Protein AF-A0A8W8J6E7-F1 (afdb_monomer)

Nearest PDB structures (foldseek):
  1na0-assembly1_A  TM=6.599E-01  e=1.468E-03  unidentified
  8ump-assembly1_A  TM=6.692E-01  e=1.392E-03  synthetic construct
  6vfh-assembly1_A  TM=6.769E-01  e=2.931E-03  synthetic construct
  2vgx-assembly1_A  TM=6.754E-01  e=1.299E-02  Yersinia enterocolitica
  2vgx-assembly1_B  TM=6.640E-01  e=2.097E-02  Yersinia enterocolitica

Organism: Magallana gigas (NCBI:txid29159)

Foldseek 3Di:
DDDPPVVLVVVLVVCVVVVVLVVSLVSLVCVCPPDDLDVVSLVSNLVSCVVVVPLVVNLVSLVVNCVSCVQPLVSLLVNLVSCLVVVVVVCNVVSVVSCVVVVNPCVVSSVVSVVVSVVVD

Secondary structure (DSSP, 8-state):
----HHHHHHHHHHHHHTT-HHHHHHHHHHHHHHT---HHHHHHHHHHHHHTT-HHHHHHHHHHHHHH-TT-HHHHHHHHHHHHHTT-TTTHHHHHHHHHHTT---HHHHHHHHHHHHHT-

Mean predicted aligned error: 9.29 Å

Structure (mmCIF, N/CA/C/O backbone):
data_AF-A0A8W8J6E7-F1
#
_entry.id   AF-A0A8W8J6E7-F1
#
loop_
_atom_site.group_PDB
_atom_site.id
_atom_site.type_symbol
_atom_site.label_atom_id
_atom_site.label_alt_id
_atom_site.label_comp_id
_atom_site.label_asym_id
_atom_site.label_entity_id
_atom_site.label_seq_id
_atom_site.pdbx_PDB_ins_code
_atom_site.Cartn_x
_atom_site.Cartn_y
_atom_site.Cartn_z
_atom_site.occupancy
_atom_site.B_iso_or_equiv
_atom_site.auth_seq_id
_atom_site.auth_comp_id
_atom_site.auth_asym_id
_atom_site.auth_atom_id
_atom_site.pdbx_PDB_model_num
ATOM 1 N N . MET A 1 1 ? -15.700 -9.310 -21.137 1.00 36.97 1 MET A N 1
ATOM 2 C CA . MET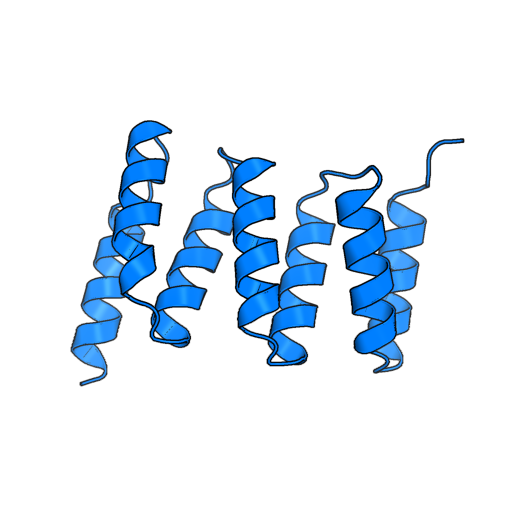 A 1 1 ? -14.489 -10.143 -20.993 1.00 36.97 1 MET A CA 1
ATOM 3 C C . MET A 1 1 ? -13.788 -9.764 -19.700 1.00 36.97 1 MET A C 1
ATOM 5 O O . MET A 1 1 ? -13.452 -8.590 -19.564 1.00 36.97 1 MET A O 1
ATOM 9 N N . PRO A 1 2 ? -13.662 -10.668 -18.716 1.00 46.84 2 PRO A N 1
ATOM 10 C CA . PRO A 1 2 ? -12.942 -10.356 -17.492 1.00 46.84 2 PRO A CA 1
ATOM 11 C C . PRO A 1 2 ? -11.446 -10.329 -17.812 1.00 46.84 2 PRO A C 1
ATOM 13 O O . PRO A 1 2 ? -10.889 -11.296 -18.325 1.00 46.84 2 PRO A O 1
ATOM 16 N N . LEU A 1 3 ? -10.817 -9.182 -17.571 1.00 57.09 3 LEU A N 1
ATOM 17 C CA . LEU A 1 3 ? -9.373 -9.017 -17.657 1.00 57.09 3 LEU A CA 1
ATOM 18 C C . LEU A 1 3 ? -8.745 -9.966 -16.625 1.00 57.09 3 LEU A C 1
ATOM 20 O O . LEU A 1 3 ? -8.990 -9.822 -15.428 1.00 57.09 3 LEU A O 1
ATOM 24 N N . ASN A 1 4 ? -8.011 -10.979 -17.087 1.00 71.69 4 ASN A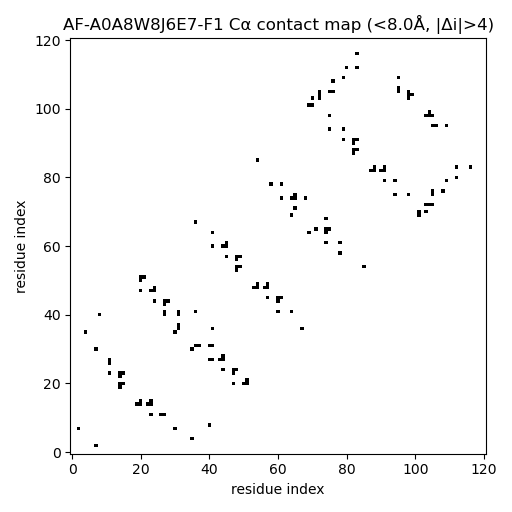 N 1
ATOM 25 C CA . ASN A 1 4 ? -7.433 -11.991 -16.211 1.00 71.69 4 ASN A CA 1
ATOM 26 C C . ASN A 1 4 ? -6.312 -11.354 -15.369 1.00 71.69 4 ASN A C 1
ATOM 28 O O . ASN A 1 4 ? -5.233 -11.043 -15.874 1.00 71.69 4 ASN A O 1
ATOM 32 N N . VAL A 1 5 ? -6.600 -11.124 -14.089 1.00 69.56 5 VAL A N 1
ATOM 33 C CA . VAL A 1 5 ? -5.721 -10.473 -13.099 1.00 69.56 5 VAL A CA 1
ATOM 34 C C . VAL A 1 5 ? -4.348 -11.126 -13.044 1.00 69.56 5 VAL A C 1
ATOM 36 O O . VAL A 1 5 ? -3.338 -10.443 -12.894 1.00 69.56 5 VAL A O 1
ATOM 39 N N . GLU A 1 6 ? -4.317 -12.450 -13.181 1.00 72.38 6 GLU A N 1
ATOM 40 C CA . GLU A 1 6 ? -3.094 -13.245 -13.145 1.00 72.38 6 GLU A CA 1
ATOM 41 C C . GLU A 1 6 ? -2.195 -12.949 -14.342 1.00 72.38 6 GLU A C 1
ATOM 43 O O . GLU A 1 6 ? -0.982 -12.823 -14.184 1.00 72.38 6 GLU A O 1
ATOM 48 N N . LEU A 1 7 ? -2.783 -12.770 -15.532 1.00 77.50 7 LEU A N 1
ATOM 49 C CA . LEU A 1 7 ? -2.022 -12.393 -16.722 1.00 77.50 7 LEU A CA 1
AT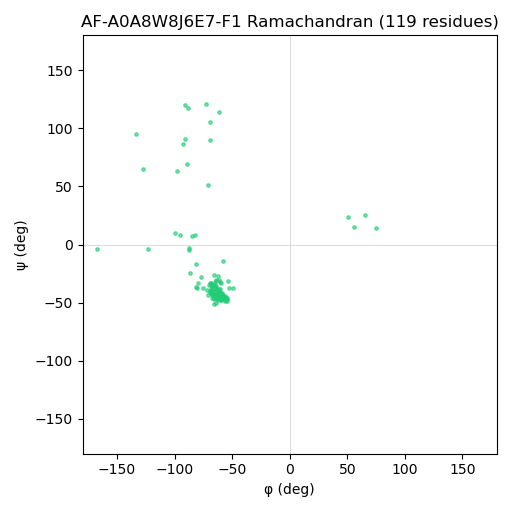OM 50 C C . LEU A 1 7 ? -1.395 -11.021 -16.533 1.00 77.50 7 LEU A C 1
ATOM 52 O O . LEU A 1 7 ? -0.220 -10.839 -16.829 1.00 77.50 7 LEU A O 1
ATOM 56 N N . LEU A 1 8 ? -2.153 -10.069 -15.997 1.00 74.81 8 LEU A N 1
ATOM 57 C CA . LEU A 1 8 ? -1.635 -8.735 -15.756 1.00 74.81 8 LEU A CA 1
ATOM 58 C C . LEU A 1 8 ? -0.526 -8.736 -14.690 1.00 74.81 8 LEU A C 1
ATOM 60 O O . LEU A 1 8 ? 0.514 -8.119 -14.904 1.00 74.81 8 LEU A O 1
ATOM 64 N N . LEU A 1 9 ? -0.693 -9.475 -13.589 1.00 75.69 9 LEU A N 1
ATOM 65 C CA . LEU A 1 9 ? 0.364 -9.665 -12.590 1.00 75.69 9 LEU A CA 1
ATOM 66 C C . LEU A 1 9 ? 1.637 -10.235 -13.222 1.00 75.69 9 LEU A C 1
ATOM 68 O O . LEU A 1 9 ? 2.726 -9.716 -12.973 1.00 75.69 9 LEU A O 1
ATOM 72 N N . ARG A 1 10 ? 1.497 -11.256 -14.074 1.00 79.00 10 ARG A N 1
ATOM 73 C CA . ARG A 1 10 ? 2.622 -11.877 -14.777 1.00 79.00 10 ARG A CA 1
ATOM 74 C C . ARG A 1 10 ? 3.300 -10.909 -15.743 1.00 79.00 10 ARG A C 1
ATOM 76 O O . ARG A 1 10 ? 4.522 -10.830 -15.751 1.00 79.00 10 ARG A O 1
ATOM 83 N N . VAL A 1 11 ? 2.535 -10.131 -16.508 1.00 77.75 11 VAL A N 1
ATOM 84 C CA . VAL A 1 11 ? 3.100 -9.105 -17.399 1.00 77.75 11 VAL A CA 1
ATOM 85 C C . VAL A 1 11 ? 3.841 -8.046 -16.585 1.00 77.75 11 VAL A C 1
ATOM 87 O O . VAL A 1 11 ? 4.965 -7.701 -16.930 1.00 77.75 11 VAL A O 1
ATOM 90 N N . CYS A 1 12 ? 3.279 -7.566 -15.475 1.00 74.12 12 CYS A N 1
ATOM 91 C CA . CYS A 1 12 ? 3.973 -6.606 -14.617 1.00 74.12 12 CYS A CA 1
ATOM 92 C C . CYS A 1 12 ? 5.285 -7.179 -14.057 1.00 74.12 12 CYS A C 1
ATOM 94 O O . CYS A 1 12 ? 6.292 -6.475 -14.050 1.00 74.12 12 CYS A O 1
ATOM 96 N N . GLN A 1 13 ? 5.302 -8.448 -13.637 1.00 78.50 13 GLN A N 1
ATOM 97 C CA . GLN A 1 13 ? 6.520 -9.132 -13.183 1.00 78.50 13 GLN A CA 1
ATOM 98 C C . GLN A 1 13 ? 7.575 -9.232 -14.291 1.00 78.50 13 GLN A C 1
ATOM 100 O O . GLN A 1 13 ? 8.733 -8.899 -14.057 1.00 78.50 13 GLN A O 1
ATOM 105 N N . GLU A 1 14 ? 7.178 -9.623 -15.500 1.00 77.62 14 GLU A N 1
ATOM 106 C CA . GLU A 1 14 ? 8.068 -9.688 -16.665 1.00 77.62 14 GLU A CA 1
ATOM 107 C C . GLU A 1 14 ? 8.653 -8.316 -17.017 1.00 77.62 14 GLU A C 1
ATOM 109 O O . GLU A 1 14 ? 9.846 -8.184 -17.279 1.00 77.62 14 GLU A O 1
ATOM 114 N N . VAL A 1 15 ? 7.836 -7.262 -16.998 1.00 75.94 15 VAL A N 1
ATOM 115 C CA . VAL A 1 15 ? 8.304 -5.906 -17.315 1.00 75.94 15 VAL A CA 1
ATOM 116 C C . VAL A 1 15 ? 9.249 -5.378 -16.226 1.00 75.94 15 VAL A C 1
ATOM 118 O O . VAL A 1 15 ? 10.214 -4.683 -16.546 1.00 75.94 15 VAL A O 1
ATOM 121 N N . ILE A 1 16 ? 9.035 -5.758 -14.959 1.00 75.88 16 ILE A N 1
ATOM 122 C CA . ILE A 1 16 ? 9.981 -5.491 -13.863 1.00 75.88 16 ILE A CA 1
ATOM 123 C C . ILE A 1 16 ? 11.313 -6.213 -14.091 1.00 75.88 16 ILE A C 1
ATOM 125 O O . ILE A 1 16 ? 12.359 -5.606 -13.878 1.00 75.88 16 ILE A O 1
ATOM 129 N N . GLN A 1 17 ? 11.292 -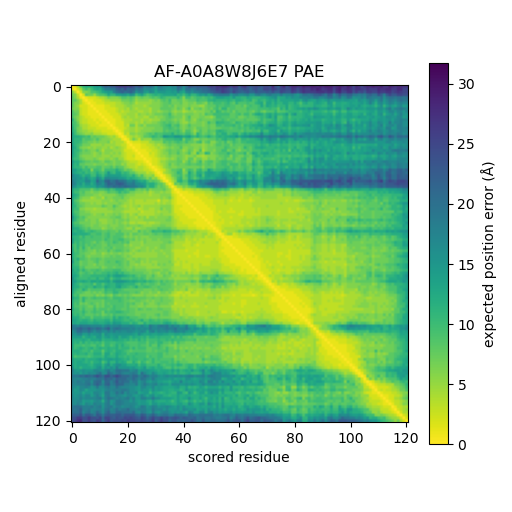7.475 -14.535 1.00 76.31 17 GLN A N 1
ATOM 130 C CA . GLN A 1 17 ? 12.514 -8.227 -14.853 1.00 76.31 17 GLN A CA 1
ATOM 131 C C . GLN A 1 17 ? 13.290 -7.617 -16.024 1.00 76.31 17 GLN A C 1
ATOM 133 O O . GLN A 1 17 ? 14.512 -7.687 -16.056 1.00 76.31 17 GLN A O 1
ATOM 138 N N . ARG A 1 18 ? 12.590 -6.985 -16.969 1.00 76.06 18 ARG A N 1
ATOM 139 C CA . ARG A 1 18 ? 13.185 -6.286 -18.119 1.00 76.06 18 ARG A CA 1
ATOM 140 C C . ARG A 1 18 ? 13.661 -4.862 -17.798 1.00 76.06 18 ARG A C 1
ATOM 142 O O . ARG A 1 18 ? 13.957 -4.117 -18.726 1.00 76.06 18 ARG A O 1
ATOM 149 N N . GLU A 1 19 ? 13.659 -4.466 -16.522 1.00 71.56 19 GLU A N 1
ATOM 150 C CA . GLU A 1 19 ? 14.042 -3.132 -16.019 1.00 71.56 19 GLU A CA 1
ATOM 151 C C . GLU A 1 19 ? 13.268 -1.955 -16.639 1.00 71.56 19 GLU A C 1
ATOM 153 O O . GLU A 1 19 ? 13.626 -0.787 -16.476 1.00 71.56 19 GLU A O 1
ATOM 158 N N . ASN A 1 20 ? 12.144 -2.217 -17.310 1.00 77.12 20 ASN A N 1
ATOM 159 C CA . ASN A 1 20 ? 11.343 -1.165 -17.924 1.00 77.12 20 ASN A CA 1
ATOM 160 C C . ASN A 1 20 ? 10.308 -0.626 -16.929 1.00 77.12 20 ASN A C 1
ATOM 162 O O . ASN A 1 20 ? 9.095 -0.827 -17.050 1.00 77.12 20 ASN A O 1
ATOM 166 N N . PHE A 1 21 ? 10.806 0.066 -15.906 1.00 74.12 21 PHE A N 1
ATOM 167 C CA . PHE A 1 21 ? 10.001 0.540 -14.781 1.00 74.12 21 PHE A CA 1
ATOM 168 C C . PHE A 1 21 ? 8.885 1.509 -15.200 1.00 74.12 21 PHE A C 1
ATOM 170 O O . PHE A 1 21 ? 7.806 1.491 -14.607 1.00 74.12 21 PHE A O 1
ATOM 177 N N . TYR A 1 22 ? 9.098 2.313 -16.247 1.00 72.75 22 TYR A N 1
ATOM 178 C CA . TYR A 1 22 ? 8.092 3.249 -16.760 1.00 72.75 22 TYR A CA 1
ATOM 179 C C . TYR A 1 22 ? 6.891 2.528 -17.378 1.00 72.75 22 TYR A C 1
ATOM 181 O O . TYR A 1 22 ? 5.746 2.860 -17.058 1.00 72.75 22 TYR A O 1
ATOM 189 N N . GLN A 1 23 ? 7.135 1.514 -18.216 1.00 73.25 23 GLN A N 1
ATOM 190 C CA . GLN A 1 23 ? 6.058 0.704 -18.788 1.00 73.25 23 GLN A CA 1
ATOM 191 C C . GLN A 1 23 ? 5.356 -0.127 -17.713 1.00 73.25 23 GLN A C 1
ATOM 193 O O . GLN A 1 23 ? 4.126 -0.151 -17.684 1.00 73.25 23 GLN A O 1
ATOM 198 N N . ALA A 1 24 ? 6.111 -0.735 -16.787 1.00 73.19 24 ALA A N 1
ATOM 199 C CA . ALA A 1 24 ? 5.534 -1.490 -15.672 1.00 73.19 24 ALA A CA 1
ATOM 200 C C . ALA A 1 24 ? 4.612 -0.605 -14.830 1.00 73.19 24 ALA A C 1
ATOM 202 O O . ALA A 1 24 ? 3.506 -1.008 -14.475 1.00 73.19 24 ALA A O 1
ATOM 203 N N . LYS A 1 25 ? 5.040 0.628 -14.543 1.00 73.19 25 LYS A N 1
ATOM 204 C CA . LYS A 1 25 ? 4.242 1.600 -13.802 1.00 73.19 25 LYS A CA 1
ATOM 205 C C . LYS A 1 25 ? 2.983 1.989 -14.560 1.00 73.19 25 LYS A C 1
ATOM 207 O O . LYS A 1 25 ? 1.910 1.912 -13.975 1.00 73.19 25 LYS A O 1
ATOM 212 N N . SER A 1 26 ? 3.088 2.371 -15.833 1.00 73.94 26 SER A N 1
ATOM 213 C CA . SER A 1 26 ? 1.915 2.734 -16.637 1.00 73.94 26 SER A CA 1
ATOM 214 C C . SER A 1 26 ? 0.895 1.593 -16.650 1.00 73.94 26 SER A C 1
ATOM 216 O O . SER A 1 26 ? -0.262 1.806 -16.290 1.00 73.94 26 SER A O 1
ATOM 218 N N . LEU A 1 27 ? 1.347 0.365 -16.910 1.00 71.62 27 LEU A N 1
ATOM 219 C CA . LEU A 1 27 ? 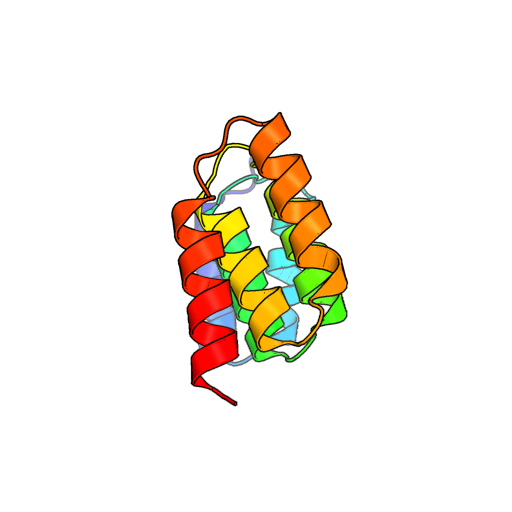0.496 -0.821 -16.936 1.00 71.62 27 LEU A CA 1
ATOM 220 C C . LEU A 1 27 ? -0.154 -1.110 -15.572 1.00 71.62 27 LEU A C 1
ATOM 222 O O . LEU A 1 27 ? -1.364 -1.326 -15.502 1.00 71.62 27 LEU A O 1
ATOM 226 N N . CYS A 1 28 ? 0.618 -1.042 -14.481 1.00 69.44 28 CYS A N 1
ATOM 227 C CA . CYS A 1 28 ? 0.109 -1.186 -13.116 1.00 69.44 28 CYS A CA 1
ATOM 228 C C . CYS A 1 28 ? -0.918 -0.101 -12.777 1.00 69.44 28 CYS A C 1
ATOM 230 O O . CYS A 1 28 ? -1.964 -0.408 -12.215 1.00 69.44 28 CYS A O 1
ATOM 232 N N . THR A 1 29 ? -0.654 1.163 -13.122 1.00 67.25 29 THR A N 1
ATOM 233 C CA . THR A 1 29 ? -1.576 2.269 -12.832 1.00 67.25 29 THR A CA 1
ATOM 234 C C . THR A 1 29 ? -2.883 2.138 -13.603 1.00 67.25 29 THR A C 1
ATOM 236 O O . THR A 1 29 ? -3.941 2.301 -13.001 1.00 67.25 29 THR A O 1
ATOM 239 N N . THR A 1 30 ? -2.835 1.779 -14.887 1.00 68.06 30 THR A N 1
ATOM 240 C CA . THR A 1 30 ? -4.035 1.544 -15.700 1.00 68.06 30 THR A CA 1
ATOM 241 C C . THR A 1 30 ? -4.839 0.378 -15.140 1.00 68.06 30 THR A C 1
ATOM 243 O O . THR A 1 30 ? -6.038 0.510 -14.931 1.00 68.06 30 THR A O 1
ATOM 246 N N . ALA A 1 31 ? -4.185 -0.722 -14.773 1.00 64.31 31 ALA A N 1
ATOM 247 C CA . ALA A 1 31 ? -4.860 -1.877 -14.197 1.00 64.31 31 ALA A CA 1
ATOM 248 C C . ALA A 1 31 ? -5.501 -1.629 -12.825 1.00 64.31 31 ALA A C 1
ATOM 250 O O . ALA A 1 31 ? -6.610 -2.100 -12.553 1.00 64.31 31 ALA A O 1
ATOM 251 N N . VAL A 1 32 ? -4.799 -0.887 -11.967 1.00 66.62 32 VAL A N 1
ATOM 252 C CA . VAL A 1 32 ? -5.290 -0.458 -10.654 1.00 66.62 32 VAL A CA 1
ATOM 253 C C . VAL A 1 32 ? -6.495 0.480 -10.805 1.00 66.62 32 VAL A C 1
ATOM 255 O O . VAL A 1 32 ? -7.418 0.420 -9.997 1.00 66.62 32 VAL A O 1
ATOM 258 N N . ILE A 1 33 ? -6.506 1.332 -11.838 1.00 62.34 33 ILE A N 1
ATOM 259 C CA . ILE A 1 33 ? -7.582 2.298 -12.108 1.00 62.34 33 ILE A CA 1
ATOM 260 C C . ILE A 1 33 ? -8.782 1.647 -12.813 1.00 62.34 33 ILE A C 1
ATOM 262 O O . ILE A 1 33 ? -9.916 2.015 -12.514 1.00 62.34 33 ILE A O 1
ATOM 266 N N . GLU A 1 34 ? -8.565 0.706 -13.736 1.00 56.62 34 GLU A N 1
ATOM 267 C CA . GLU A 1 34 ? -9.629 0.231 -14.624 1.00 56.62 34 GLU A CA 1
ATOM 268 C C . GLU A 1 34 ? -10.558 -0.819 -14.015 1.00 56.62 34 GLU A C 1
ATOM 270 O O . GLU A 1 34 ? -11.738 -0.795 -14.368 1.00 56.62 34 GLU A O 1
ATOM 275 N N . LYS A 1 35 ? -10.100 -1.762 -13.167 1.00 54.28 35 LYS A N 1
ATOM 276 C CA . LYS A 1 35 ? -11.023 -2.838 -12.727 1.00 54.28 35 LYS A CA 1
ATOM 277 C C . LYS A 1 35 ? -10.644 -3.745 -11.555 1.00 54.28 35 LYS A C 1
ATOM 279 O O . LYS A 1 35 ? -11.472 -4.584 -11.206 1.00 54.28 35 LYS A O 1
ATOM 284 N N . LEU A 1 36 ? -9.457 -3.649 -10.949 1.00 58.69 36 LEU A N 1
ATOM 285 C CA . LEU A 1 36 ? -8.982 -4.696 -10.030 1.00 58.69 36 LEU A CA 1
ATOM 286 C C . LEU A 1 36 ? -8.405 -4.155 -8.720 1.00 58.69 36 LEU A C 1
ATOM 288 O O . LEU A 1 36 ? -7.216 -3.871 -8.602 1.00 58.69 36 LEU A O 1
ATOM 292 N N . ALA A 1 37 ? -9.266 -4.101 -7.702 1.00 63.78 37 ALA A N 1
ATOM 293 C CA . ALA A 1 37 ? -8.936 -3.824 -6.304 1.00 63.78 37 ALA A CA 1
ATOM 294 C C . ALA A 1 37 ? -8.187 -5.004 -5.643 1.00 63.78 37 ALA A C 1
ATOM 296 O O . ALA A 1 37 ? -8.606 -5.524 -4.611 1.00 63.78 37 ALA A O 1
ATOM 297 N N . ASN A 1 38 ? -7.112 -5.491 -6.271 1.00 73.81 38 ASN A N 1
ATOM 298 C CA . ASN A 1 38 ? -6.246 -6.505 -5.675 1.00 73.81 38 ASN A CA 1
ATOM 299 C C . ASN A 1 38 ? -5.118 -5.803 -4.894 1.00 73.81 38 ASN A C 1
ATOM 301 O O . ASN A 1 38 ? -4.316 -5.090 -5.510 1.00 73.81 38 ASN A O 1
ATOM 305 N N . PRO A 1 39 ? -4.993 -6.023 -3.571 1.00 74.50 39 PRO A N 1
ATOM 306 C CA . PRO A 1 39 ? -3.926 -5.441 -2.760 1.00 74.50 39 PRO A CA 1
ATOM 307 C C . PRO A 1 39 ? -2.513 -5.716 -3.296 1.00 74.50 39 PRO A C 1
ATOM 309 O O . PRO A 1 39 ? -1.631 -4.869 -3.167 1.00 74.50 39 PRO A O 1
ATOM 312 N N . ALA A 1 40 ? -2.288 -6.864 -3.944 1.00 76.88 40 ALA A N 1
ATOM 313 C CA . ALA A 1 40 ? -0.989 -7.210 -4.518 1.00 76.88 40 ALA A CA 1
ATOM 314 C C . ALA A 1 40 ? -0.574 -6.256 -5.653 1.00 76.88 40 ALA A C 1
ATOM 316 O O . ALA A 1 40 ? 0.591 -5.862 -5.729 1.00 76.88 40 ALA A O 1
ATOM 317 N N . LEU A 1 41 ? -1.524 -5.833 -6.496 1.00 76.44 41 LEU A N 1
ATOM 318 C CA . LEU A 1 41 ? -1.265 -4.878 -7.579 1.00 76.44 41 LEU A CA 1
ATOM 319 C C . LEU A 1 41 ? -0.966 -3.480 -7.037 1.00 76.44 41 LEU A C 1
ATOM 321 O O . LEU A 1 41 ? -0.043 -2.826 -7.518 1.00 76.44 41 LEU A O 1
ATOM 325 N N . TRP A 1 42 ? -1.688 -3.050 -5.999 1.00 80.81 42 TRP A N 1
ATOM 326 C CA . TRP A 1 42 ? -1.413 -1.787 -5.311 1.00 80.81 42 TRP A CA 1
ATOM 327 C C . TRP A 1 42 ? -0.006 -1.757 -4.720 1.00 80.81 42 TRP A C 1
ATOM 329 O O . TRP A 1 42 ? 0.734 -0.804 -4.962 1.00 80.81 42 TRP A O 1
ATOM 339 N N . LYS A 1 43 ? 0.394 -2.819 -4.007 1.00 80.44 43 LYS A N 1
ATOM 340 C CA . LYS A 1 43 ? 1.755 -2.936 -3.462 1.00 80.44 43 LYS A CA 1
ATOM 341 C C . LYS A 1 43 ? 2.804 -2.871 -4.571 1.00 80.44 43 LYS A C 1
ATOM 343 O O . LYS A 1 43 ? 3.762 -2.117 -4.444 1.00 80.44 43 LYS A O 1
ATOM 348 N N . MET A 1 44 ? 2.590 -3.586 -5.678 1.00 79.06 44 MET A N 1
ATOM 349 C CA . MET A 1 44 ? 3.500 -3.562 -6.827 1.00 79.06 44 MET A CA 1
ATOM 350 C C . MET A 1 44 ? 3.628 -2.160 -7.438 1.00 79.06 44 MET A C 1
ATOM 352 O O . MET A 1 44 ? 4.736 -1.692 -7.694 1.00 79.06 44 MET A O 1
ATOM 356 N N . ALA A 1 45 ? 2.503 -1.469 -7.642 1.00 79.94 45 ALA A N 1
ATOM 357 C CA . ALA A 1 45 ? 2.474 -0.117 -8.193 1.00 79.94 45 ALA A CA 1
ATOM 358 C C . ALA A 1 45 ? 3.214 0.887 -7.294 1.00 79.94 45 ALA A C 1
ATOM 360 O O . ALA A 1 45 ? 3.976 1.710 -7.799 1.00 79.94 45 ALA A O 1
ATOM 361 N N . ILE A 1 46 ? 3.028 0.785 -5.974 1.00 82.06 46 ILE A N 1
ATOM 362 C CA . ILE A 1 46 ? 3.715 1.616 -4.977 1.00 82.06 46 ILE A CA 1
ATOM 363 C C . ILE A 1 46 ? 5.221 1.319 -4.969 1.00 82.06 46 ILE A C 1
ATOM 365 O O . ILE A 1 46 ? 6.032 2.239 -5.005 1.00 82.06 46 ILE A O 1
ATOM 369 N N . SER A 1 47 ? 5.627 0.046 -4.979 1.00 81.62 47 SER A N 1
ATOM 370 C CA . SER A 1 47 ? 7.049 -0.320 -5.049 1.00 81.62 47 SER A CA 1
ATOM 371 C C . SER A 1 47 ? 7.716 0.194 -6.328 1.00 81.62 47 SER A C 1
ATOM 373 O O . SER A 1 47 ? 8.854 0.654 -6.288 1.00 81.62 47 SER A O 1
ATOM 375 N N . LEU A 1 48 ? 7.010 0.161 -7.461 1.00 79.12 48 LEU A N 1
ATOM 376 C CA . LEU A 1 48 ? 7.483 0.733 -8.722 1.00 79.12 48 LEU A CA 1
ATOM 377 C C . LEU A 1 48 ? 7.610 2.257 -8.660 1.00 79.12 48 LEU A C 1
ATOM 379 O O . LEU A 1 48 ? 8.600 2.803 -9.141 1.00 79.12 48 LEU A O 1
ATOM 383 N N . SER A 1 49 ? 6.630 2.953 -8.081 1.00 79.12 49 SER A N 1
ATOM 384 C CA . SER A 1 49 ? 6.677 4.413 -7.971 1.00 79.12 49 SER A CA 1
ATOM 385 C C . SER A 1 49 ? 7.772 4.889 -7.014 1.00 79.12 49 SER A C 1
ATOM 387 O O . SER A 1 49 ? 8.401 5.907 -7.300 1.00 79.12 49 SER A O 1
ATOM 389 N N . LEU A 1 50 ? 8.045 4.119 -5.952 1.00 80.50 50 LEU A N 1
ATOM 390 C CA . LEU A 1 50 ? 9.183 4.315 -5.051 1.00 80.50 50 LEU A CA 1
ATOM 391 C C . LEU A 1 50 ? 10.520 4.131 -5.776 1.00 80.50 50 LEU A C 1
ATOM 393 O O . LEU A 1 50 ? 11.388 4.987 -5.662 1.00 80.50 50 LEU A O 1
ATOM 397 N N . LYS A 1 51 ? 10.672 3.059 -6.568 1.00 79.94 51 LYS A N 1
ATOM 398 C CA . LYS A 1 51 ? 11.885 2.824 -7.378 1.00 79.94 51 LYS A CA 1
ATOM 399 C C . LYS A 1 51 ? 12.139 3.918 -8.414 1.00 79.94 51 LYS A C 1
ATOM 401 O O . LYS A 1 51 ? 13.280 4.177 -8.761 1.00 79.94 51 LYS A O 1
ATOM 406 N N . LEU A 1 52 ? 11.074 4.532 -8.919 1.00 77.56 52 LEU A N 1
ATOM 407 C CA . LEU A 1 52 ? 11.141 5.649 -9.860 1.00 77.56 52 LEU A CA 1
ATOM 408 C C . LEU A 1 52 ? 11.316 7.011 -9.166 1.00 77.56 52 LEU A C 1
ATOM 410 O O . LEU A 1 52 ? 11.170 8.034 -9.833 1.00 77.56 52 LEU A O 1
ATOM 414 N N . GLU A 1 53 ? 11.539 7.025 -7.845 1.00 75.31 53 GLU A N 1
ATOM 415 C CA . GLU A 1 53 ? 11.733 8.215 -6.998 1.00 75.31 53 GLU A CA 1
ATOM 416 C C . GLU A 1 53 ? 10.647 9.293 -7.172 1.00 75.31 53 GLU A C 1
ATOM 418 O O . GLU A 1 53 ? 10.830 10.475 -6.879 1.00 75.31 53 GLU A O 1
ATOM 423 N N . ASN A 1 54 ? 9.456 8.896 -7.628 1.00 79.56 54 ASN A N 1
ATOM 424 C CA . ASN A 1 54 ? 8.369 9.829 -7.884 1.00 79.56 54 ASN A CA 1
ATOM 425 C C . ASN A 1 54 ? 7.475 9.937 -6.645 1.00 79.56 54 ASN A C 1
ATOM 427 O O . ASN A 1 54 ? 6.461 9.244 -6.505 1.00 79.56 54 ASN A O 1
ATOM 431 N N . ILE A 1 55 ? 7.870 10.826 -5.737 1.00 80.62 55 ILE A N 1
ATOM 432 C CA . ILE A 1 55 ? 7.233 11.038 -4.429 1.00 80.62 55 ILE A CA 1
ATOM 433 C C . ILE A 1 55 ? 5.778 11.503 -4.586 1.00 80.62 55 ILE A C 1
ATOM 435 O O . ILE A 1 55 ? 4.874 10.971 -3.937 1.00 80.62 55 ILE A O 1
ATOM 439 N N . ALA A 1 56 ? 5.532 12.470 -5.476 1.00 80.19 56 ALA A N 1
ATOM 440 C CA . ALA A 1 56 ? 4.205 13.050 -5.689 1.00 80.19 56 ALA A CA 1
ATOM 441 C C . ALA A 1 56 ? 3.196 11.997 -6.165 1.00 80.19 56 ALA A C 1
ATOM 443 O O . ALA A 1 56 ? 2.060 11.929 -5.684 1.00 80.19 56 ALA A O 1
ATOM 444 N N . GLU A 1 57 ? 3.621 11.136 -7.086 1.00 76.88 57 GLU A N 1
ATOM 445 C CA . GLU A 1 57 ? 2.765 10.079 -7.599 1.00 76.88 57 GLU A CA 1
ATOM 446 C C . GLU A 1 57 ? 2.603 8.923 -6.614 1.00 76.88 57 GLU A C 1
ATOM 448 O O . GLU A 1 57 ? 1.492 8.414 -6.466 1.00 76.88 57 GLU A O 1
ATO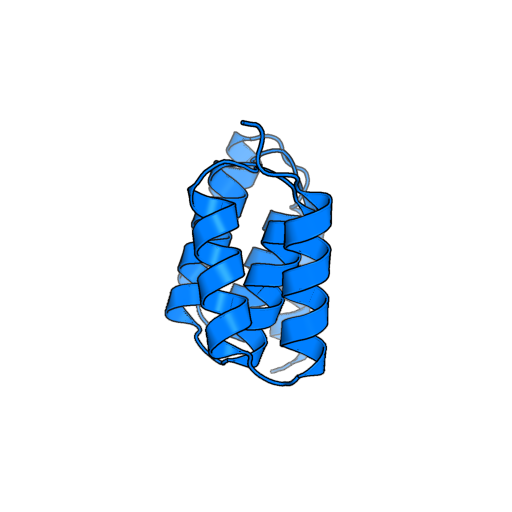M 453 N N . THR A 1 58 ? 3.663 8.565 -5.885 1.00 82.56 58 THR A N 1
ATOM 454 C CA . THR A 1 58 ? 3.601 7.569 -4.807 1.00 82.56 58 THR A CA 1
ATOM 455 C C . THR A 1 58 ? 2.581 7.985 -3.746 1.00 82.56 58 THR A C 1
ATOM 457 O O . THR A 1 58 ? 1.701 7.198 -3.393 1.00 82.56 58 THR A O 1
ATOM 460 N N . ARG A 1 59 ? 2.591 9.258 -3.328 1.00 83.44 59 ARG A N 1
ATOM 461 C CA . ARG A 1 59 ? 1.581 9.820 -2.417 1.00 83.44 59 ARG A CA 1
ATOM 462 C C . ARG A 1 59 ? 0.167 9.716 -2.990 1.00 83.44 59 ARG A C 1
ATOM 464 O O . ARG A 1 59 ? -0.766 9.343 -2.278 1.00 83.44 59 ARG A O 1
ATOM 471 N N . ARG A 1 60 ? -0.013 10.014 -4.282 1.00 82.56 60 ARG A N 1
ATOM 472 C CA . ARG A 1 60 ? -1.317 9.883 -4.955 1.00 82.56 60 ARG A CA 1
ATOM 473 C C . ARG A 1 60 ? -1.804 8.431 -4.969 1.00 82.56 60 ARG A C 1
ATOM 475 O O . ARG A 1 60 ? -2.997 8.194 -4.776 1.00 82.56 60 ARG A O 1
ATOM 482 N N . LEU A 1 61 ? -0.903 7.474 -5.196 1.00 81.00 61 LEU A N 1
ATOM 483 C CA . LEU A 1 61 ? -1.215 6.045 -5.168 1.00 81.00 61 LEU A CA 1
ATOM 484 C C . LEU A 1 61 ? -1.608 5.589 -3.765 1.00 81.00 61 LEU A C 1
ATOM 486 O O . LEU A 1 61 ? -2.654 4.965 -3.630 1.00 81.00 61 LEU A O 1
ATOM 490 N N . PHE A 1 62 ? -0.861 5.968 -2.729 1.00 82.50 62 PHE A N 1
ATOM 491 C CA . PHE A 1 62 ? -1.235 5.664 -1.346 1.00 82.50 62 PHE A CA 1
ATOM 492 C C . PHE A 1 62 ? -2.601 6.238 -0.964 1.00 82.50 62 PHE A C 1
ATOM 494 O O . PHE A 1 62 ? -3.433 5.523 -0.407 1.00 82.50 62 PHE A O 1
ATOM 501 N N . HIS A 1 63 ? -2.874 7.495 -1.327 1.00 81.38 63 HIS A N 1
ATOM 502 C CA . HIS A 1 63 ? -4.180 8.107 -1.086 1.00 81.38 63 HIS A CA 1
ATOM 503 C C . HIS A 1 63 ? -5.324 7.303 -1.697 1.00 81.38 63 HIS A C 1
ATOM 505 O O . HIS A 1 63 ? -6.347 7.103 -1.043 1.00 81.38 63 HIS A O 1
ATOM 511 N N . LYS A 1 64 ? -5.156 6.832 -2.935 1.00 82.00 64 LYS A N 1
ATOM 512 C CA . LYS A 1 64 ? -6.167 5.991 -3.573 1.00 82.00 64 LYS A CA 1
ATOM 513 C C . LYS A 1 64 ? -6.231 4.599 -2.937 1.00 82.00 64 LYS A C 1
ATOM 515 O O . LYS A 1 64 ? -7.331 4.136 -2.668 1.00 82.00 64 LYS A O 1
ATOM 520 N N . ALA A 1 65 ? -5.098 3.960 -2.644 1.00 81.00 65 ALA A N 1
ATOM 521 C CA . ALA A 1 65 ? -5.049 2.626 -2.037 1.00 81.00 65 ALA A CA 1
ATOM 522 C C . ALA A 1 65 ? -5.861 2.574 -0.738 1.00 81.00 65 ALA A C 1
ATOM 524 O O . ALA A 1 65 ? -6.692 1.692 -0.540 1.00 81.00 65 ALA A O 1
ATOM 525 N N . VAL A 1 66 ? -5.673 3.587 0.102 1.00 80.12 66 VAL A N 1
ATOM 526 C CA . VAL A 1 66 ? -6.383 3.771 1.365 1.00 80.12 66 VAL A CA 1
ATOM 527 C C . VAL A 1 66 ? -7.877 4.068 1.170 1.00 80.12 66 VAL A C 1
ATOM 529 O O . VAL A 1 66 ? -8.701 3.623 1.965 1.00 80.12 66 VAL A O 1
ATOM 532 N N . GLN A 1 67 ? -8.255 4.797 0.115 1.00 79.50 67 GLN A N 1
ATOM 533 C CA . GLN A 1 67 ? -9.667 5.018 -0.225 1.00 79.50 67 GLN A CA 1
ATOM 534 C C . GLN A 1 67 ? -10.366 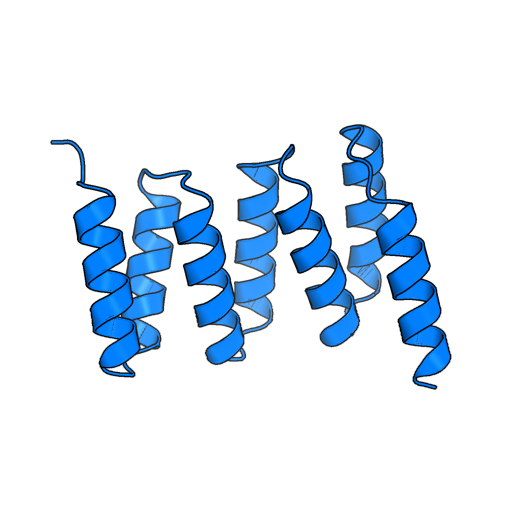3.732 -0.682 1.00 79.50 67 GLN A C 1
ATOM 536 O O . GLN A 1 67 ? -11.527 3.526 -0.340 1.00 79.50 67 GLN A O 1
ATOM 541 N N . PHE A 1 68 ? -9.672 2.874 -1.435 1.00 76.62 68 PHE A N 1
ATOM 542 C CA . PHE A 1 68 ? -10.215 1.601 -1.919 1.00 76.62 68 PHE A CA 1
ATOM 543 C C . PHE A 1 68 ? -10.196 0.496 -0.855 1.00 76.62 68 PHE A C 1
ATOM 545 O O . PHE A 1 68 ? -11.087 -0.351 -0.835 1.00 76.62 68 PHE A O 1
ATOM 552 N N . HIS A 1 69 ? -9.203 0.502 0.036 1.00 74.00 69 HIS A N 1
ATOM 553 C CA . HIS A 1 69 ? -9.020 -0.510 1.076 1.00 74.00 69 HIS A CA 1
ATOM 554 C C . HIS A 1 69 ? -8.877 0.124 2.470 1.00 74.00 69 HIS A C 1
ATOM 556 O O . HIS A 1 69 ? -7.830 -0.016 3.107 1.00 74.00 69 HIS A O 1
ATOM 562 N N . PRO A 1 70 ? -9.929 0.789 2.986 1.00 73.56 70 PRO A N 1
ATOM 563 C CA . PRO A 1 70 ? -9.859 1.519 4.253 1.00 73.56 70 PRO A CA 1
ATOM 564 C C . PRO A 1 70 ? -9.562 0.619 5.462 1.00 73.56 70 PRO A C 1
ATOM 566 O O . PRO A 1 70 ? -8.939 1.073 6.414 1.00 73.56 70 PRO A O 1
ATOM 569 N N . TYR A 1 71 ? -9.934 -0.663 5.414 1.00 73.44 71 TYR A N 1
ATOM 570 C CA . TYR A 1 71 ? -9.721 -1.622 6.508 1.00 73.44 71 TYR A CA 1
ATOM 571 C C . TYR A 1 71 ? -8.357 -2.326 6.475 1.00 73.44 71 TYR A C 1
ATOM 573 O O . TYR A 1 71 ? -8.030 -3.103 7.369 1.00 73.44 71 TYR A O 1
ATOM 581 N N . HIS A 1 72 ? -7.541 -2.096 5.445 1.00 77.06 72 HIS A N 1
ATOM 582 C CA . HIS A 1 72 ? -6.285 -2.817 5.275 1.00 77.06 72 HIS A CA 1
ATOM 583 C C . HIS A 1 72 ? -5.132 -2.059 5.951 1.00 77.06 72 HIS A C 1
ATOM 585 O O . HIS A 1 72 ? -4.470 -1.212 5.351 1.00 77.06 72 HIS A O 1
ATOM 591 N N . VAL A 1 73 ? -4.895 -2.389 7.225 1.00 77.56 73 VAL A N 1
ATOM 592 C CA . VAL A 1 73 ? -3.932 -1.738 8.140 1.00 77.56 73 VAL A CA 1
ATOM 593 C C . VAL A 1 73 ? -2.537 -1.559 7.525 1.00 77.56 73 VAL A C 1
ATOM 595 O O . VAL A 1 73 ? -1.882 -0.546 7.756 1.00 77.56 73 VAL A O 1
ATOM 598 N N . THR A 1 74 ? -2.062 -2.520 6.729 1.00 80.25 74 THR A N 1
ATOM 599 C CA . THR A 1 74 ? -0.707 -2.455 6.155 1.00 80.25 74 THR A CA 1
ATOM 600 C C . THR A 1 74 ? -0.539 -1.300 5.170 1.00 80.25 74 THR A C 1
ATOM 602 O O . THR A 1 74 ? 0.512 -0.675 5.189 1.00 80.25 74 THR A O 1
ATOM 605 N N . PHE A 1 75 ? -1.573 -0.915 4.405 1.00 82.56 75 PHE A N 1
ATOM 606 C CA . PHE A 1 75 ? -1.472 0.255 3.518 1.00 82.56 75 PHE A CA 1
ATOM 607 C C . PHE A 1 75 ? -1.314 1.553 4.303 1.00 82.56 75 PHE A C 1
ATOM 609 O O . PHE A 1 75 ? -0.578 2.441 3.883 1.00 82.56 75 PHE A O 1
ATOM 616 N N . TRP A 1 76 ? -1.973 1.658 5.455 1.00 83.75 76 TRP A N 1
ATOM 617 C CA . TRP A 1 76 ? -1.830 2.810 6.335 1.00 83.75 76 TRP A CA 1
ATOM 618 C C . TRP A 1 76 ? -0.452 2.872 6.992 1.00 83.75 76 TRP A C 1
ATOM 620 O O . TRP A 1 76 ? 0.135 3.951 7.065 1.00 83.75 76 TRP A O 1
ATOM 630 N N . LYS A 1 77 ? 0.080 1.724 7.433 1.00 82.56 77 LYS A N 1
ATOM 631 C CA . LYS A 1 77 ? 1.443 1.621 7.976 1.00 82.56 77 LYS A CA 1
ATOM 632 C C . LYS A 1 77 ? 2.486 1.998 6.921 1.00 82.56 77 LYS A C 1
ATOM 634 O O . LYS A 1 77 ? 3.334 2.846 7.190 1.00 82.56 77 LYS A O 1
ATOM 639 N N . ASP A 1 78 ? 2.367 1.451 5.712 1.00 83.56 78 ASP A N 1
ATOM 640 C CA . ASP A 1 78 ? 3.251 1.770 4.587 1.00 83.56 78 ASP A CA 1
ATOM 641 C C . ASP A 1 78 ? 3.162 3.260 4.213 1.00 83.56 78 ASP A C 1
ATOM 643 O O . ASP A 1 78 ? 4.182 3.892 3.940 1.00 83.56 78 ASP A O 1
ATOM 647 N N . PHE A 1 79 ? 1.963 3.853 4.264 1.00 83.88 79 PHE A N 1
ATOM 648 C CA . PHE A 1 79 ? 1.771 5.274 3.974 1.00 83.88 79 PHE A CA 1
ATOM 649 C C . PHE A 1 79 ? 2.390 6.187 5.041 1.00 83.88 79 PHE A C 1
ATOM 651 O O . PHE A 1 79 ? 3.035 7.179 4.706 1.00 83.88 79 PHE A O 1
ATOM 658 N N . LEU A 1 80 ? 2.245 5.843 6.324 1.00 81.88 80 LEU A N 1
ATOM 659 C CA . LEU A 1 80 ? 2.889 6.569 7.421 1.00 81.88 80 LEU A CA 1
ATOM 660 C C . LEU A 1 80 ? 4.416 6.481 7.337 1.00 81.88 80 LEU A C 1
ATOM 662 O O . LEU A 1 80 ? 5.092 7.500 7.463 1.00 81.88 80 LEU A O 1
ATOM 666 N N . LEU A 1 81 ? 4.957 5.287 7.078 1.00 82.81 81 LEU A N 1
ATOM 667 C CA . LEU A 1 81 ? 6.393 5.091 6.880 1.00 82.81 81 LEU A CA 1
ATOM 668 C C . LEU A 1 81 ? 6.904 5.918 5.692 1.00 82.81 81 LEU A C 1
ATOM 670 O O . LEU A 1 81 ? 7.953 6.557 5.782 1.00 82.81 81 LEU A O 1
ATOM 674 N N . PHE A 1 82 ? 6.149 5.948 4.593 1.00 84.19 82 PHE A N 1
ATOM 675 C CA . PHE A 1 82 ? 6.471 6.765 3.429 1.00 84.19 82 PHE A CA 1
ATOM 676 C C . PHE A 1 82 ? 6.531 8.264 3.767 1.00 84.19 82 PHE A C 1
ATOM 678 O O . PHE A 1 82 ? 7.505 8.925 3.415 1.00 84.19 82 PHE A O 1
ATOM 685 N N . GLU A 1 83 ? 5.547 8.805 4.491 1.00 83.56 83 GLU A N 1
ATOM 686 C CA . GLU A 1 83 ? 5.543 10.231 4.855 1.00 83.56 83 GLU A CA 1
ATOM 687 C C . GLU A 1 83 ? 6.665 10.602 5.838 1.00 83.56 83 GLU A C 1
ATOM 689 O O . GLU A 1 83 ? 7.245 11.682 5.711 1.00 83.56 83 GLU A O 1
ATOM 694 N N . VAL A 1 84 ? 7.010 9.710 6.777 1.00 79.75 84 VAL A N 1
ATOM 695 C CA . VAL A 1 84 ? 8.132 9.912 7.715 1.00 79.75 84 VAL A CA 1
ATOM 696 C C . VAL A 1 84 ? 9.476 9.880 6.986 1.00 79.75 84 VAL A C 1
ATOM 698 O O . VAL A 1 84 ? 10.318 10.741 7.221 1.00 79.75 84 VAL A O 1
ATOM 701 N N . THR A 1 85 ? 9.672 8.932 6.066 1.00 80.12 85 THR A N 1
ATOM 702 C CA . THR A 1 85 ? 10.923 8.809 5.290 1.00 80.12 85 THR A CA 1
ATOM 703 C C . THR A 1 85 ? 11.120 9.947 4.291 1.00 80.12 85 THR A C 1
ATOM 705 O O . THR A 1 85 ? 12.250 10.369 4.069 1.00 80.12 85 THR A O 1
ATOM 708 N N . HIS A 1 86 ? 10.037 10.475 3.715 1.00 77.50 86 HIS A N 1
ATOM 709 C CA . HIS A 1 86 ? 10.087 11.544 2.710 1.00 77.50 86 HIS A CA 1
ATOM 710 C C . HIS A 1 86 ? 9.806 12.943 3.295 1.00 77.50 86 HIS A C 1
ATOM 712 O O . HIS A 1 86 ? 9.645 13.909 2.547 1.00 77.50 86 HIS A O 1
ATOM 718 N N . GLY A 1 87 ? 9.750 13.071 4.627 1.00 63.88 87 GLY A N 1
ATOM 719 C CA . GLY A 1 87 ? 9.756 14.354 5.340 1.00 63.88 87 GLY A CA 1
ATOM 720 C C . GLY A 1 87 ? 8.456 15.166 5.290 1.00 63.88 87 GLY A C 1
ATOM 721 O O . GLY A 1 87 ? 8.458 16.344 5.646 1.00 63.88 87 GLY A O 1
ATOM 722 N N . SER A 1 88 ? 7.324 14.585 4.882 1.00 65.38 88 SER A N 1
ATOM 723 C CA . SER A 1 88 ? 6.016 15.266 4.908 1.00 65.38 88 SER A CA 1
ATOM 724 C C . SER A 1 88 ? 5.217 14.890 6.153 1.00 65.38 88 SER A C 1
ATOM 726 O O . SER A 1 88 ? 4.101 14.369 6.111 1.00 65.38 88 SER A O 1
ATOM 728 N N . CYS A 1 89 ? 5.771 15.254 7.308 1.00 65.62 89 CYS A N 1
ATOM 729 C CA . CYS A 1 89 ? 5.127 15.079 8.611 1.00 65.62 89 CYS A CA 1
ATOM 730 C C . CYS A 1 89 ? 3.761 15.790 8.723 1.00 65.62 89 CYS A C 1
ATOM 732 O O . CYS A 1 89 ? 2.985 15.488 9.621 1.00 65.62 89 CYS A O 1
ATOM 734 N N . THR A 1 90 ? 3.422 16.702 7.805 1.00 72.50 90 THR A N 1
ATOM 735 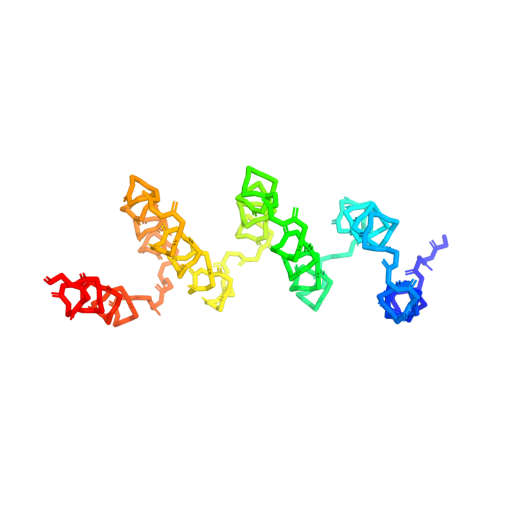C CA . THR A 1 90 ? 2.128 17.406 7.757 1.00 72.50 90 THR A CA 1
ATOM 736 C C . THR A 1 90 ? 0.944 16.482 7.457 1.00 72.50 90 THR A C 1
ATOM 738 O O . THR A 1 90 ? -0.187 16.770 7.855 1.00 72.50 90 THR A O 1
ATOM 741 N N . MET A 1 91 ? 1.183 15.362 6.772 1.00 73.69 91 MET A N 1
ATOM 742 C CA . MET A 1 91 ? 0.140 14.399 6.410 1.00 73.69 91 MET A CA 1
ATOM 743 C C . MET A 1 91 ? -0.115 13.361 7.506 1.00 73.69 91 MET A C 1
ATOM 745 O O . MET A 1 91 ? -1.231 12.851 7.604 1.00 73.69 91 MET A O 1
ATOM 749 N N . VAL A 1 92 ? 0.873 13.099 8.367 1.00 77.00 92 VAL A N 1
ATOM 750 C CA . VAL A 1 92 ? 0.811 12.094 9.444 1.00 77.00 92 VAL A CA 1
ATOM 751 C C . VAL A 1 92 ? -0.396 12.297 10.380 1.00 77.00 92 VAL A C 1
ATOM 753 O O . VAL A 1 92 ? -1.163 11.345 10.544 1.00 77.00 92 VAL A O 1
ATOM 756 N N . PRO A 1 93 ? -0.686 13.510 10.901 1.00 77.44 93 PRO A N 1
ATOM 757 C CA . PRO A 1 93 ? -1.854 13.733 11.758 1.00 77.44 93 PRO A CA 1
ATOM 758 C C . PRO A 1 93 ? -3.184 13.516 11.029 1.00 77.44 93 PRO A C 1
ATOM 760 O O . PRO A 1 93 ? -4.155 13.025 11.602 1.00 77.44 93 PRO A O 1
ATOM 763 N N . ARG A 1 94 ? -3.240 13.862 9.734 1.00 81.19 94 ARG A N 1
ATOM 764 C CA . ARG A 1 94 ? -4.446 13.676 8.909 1.00 81.19 94 ARG A CA 1
ATOM 765 C C . ARG A 1 94 ? -4.731 12.196 8.680 1.00 81.19 94 ARG A C 1
ATOM 767 O O . ARG A 1 94 ? -5.892 11.795 8.670 1.00 81.19 94 ARG A O 1
ATOM 774 N N . ILE A 1 95 ? -3.675 11.409 8.487 1.00 79.06 95 ILE A N 1
ATOM 775 C CA . ILE A 1 95 ? -3.750 9.957 8.341 1.00 79.06 95 ILE A CA 1
ATOM 776 C C . ILE A 1 95 ? -4.231 9.331 9.651 1.00 79.06 95 ILE A C 1
ATOM 778 O O . ILE A 1 95 ? -5.231 8.622 9.636 1.00 79.06 95 ILE A O 1
ATOM 782 N N . GLN A 1 96 ? -3.596 9.666 10.778 1.00 76.25 96 GLN A N 1
ATOM 783 C CA . GLN A 1 96 ? -3.977 9.177 12.109 1.00 76.25 96 GLN A CA 1
ATOM 784 C C . GLN A 1 96 ? -5.447 9.451 12.434 1.00 76.25 96 GLN A C 1
ATOM 786 O O . GLN A 1 96 ? -6.159 8.532 12.830 1.00 76.25 96 GLN A O 1
ATOM 791 N N . LYS A 1 97 ? -5.922 10.681 12.193 1.00 80.81 97 LYS A N 1
ATOM 792 C CA . LYS A 1 97 ? -7.328 11.039 12.417 1.00 80.81 97 LYS A CA 1
ATOM 793 C C . LYS A 1 97 ? -8.274 10.143 11.614 1.00 80.81 97 LYS A C 1
ATOM 795 O O . LYS A 1 97 ? -9.253 9.637 12.148 1.00 80.81 97 LYS A O 1
ATOM 800 N N . ARG A 1 98 ? -7.959 9.905 10.338 1.00 80.81 98 ARG A N 1
ATOM 801 C CA . ARG A 1 98 ? -8.785 9.062 9.467 1.00 80.81 98 ARG A CA 1
ATOM 802 C C . ARG A 1 98 ? -8.752 7.588 9.881 1.00 80.81 98 ARG A C 1
ATOM 804 O O . ARG A 1 98 ? -9.764 6.908 9.771 1.00 80.81 98 ARG A O 1
ATOM 811 N N . CYS A 1 99 ? -7.617 7.101 10.377 1.00 79.25 99 CYS A N 1
ATOM 812 C CA . CYS A 1 99 ? -7.500 5.757 10.943 1.00 79.25 99 CYS A CA 1
ATOM 813 C C . CYS A 1 99 ? -8.347 5.589 12.209 1.00 79.25 99 CYS A C 1
ATOM 815 O O . CYS A 1 99 ? -9.042 4.584 12.336 1.00 79.25 99 CYS A O 1
ATOM 817 N N . GLN A 1 100 ? -8.325 6.583 13.104 1.00 78.62 100 GLN A N 1
ATOM 818 C CA . GLN A 1 100 ? -9.149 6.605 14.315 1.00 78.62 100 GLN A CA 1
ATOM 819 C C . GLN A 1 100 ? -10.645 6.616 13.977 1.00 78.62 100 GLN A C 1
ATOM 821 O O . GLN A 1 100 ? -11.401 5.836 14.547 1.00 78.62 100 GLN A O 1
ATOM 826 N N . GLU A 1 101 ? -11.068 7.425 12.997 1.00 80.31 101 GLU A N 1
ATOM 827 C CA . GLU A 1 101 ? -12.457 7.448 12.503 1.00 80.31 101 GLU A CA 1
ATOM 828 C C . GLU A 1 101 ? -12.911 6.089 11.944 1.00 80.31 101 GLU A C 1
ATOM 830 O O . GLU A 1 101 ? -14.079 5.724 12.060 1.00 80.31 101 GLU A O 1
ATOM 835 N N . LEU A 1 102 ? -11.992 5.330 11.345 1.00 78.06 102 LEU A N 1
ATOM 836 C CA . LEU A 1 102 ? -12.263 4.005 10.786 1.00 78.06 102 LEU A CA 1
ATOM 837 C C . LEU A 1 102 ? -12.105 2.864 11.807 1.00 78.06 102 LEU A C 1
ATOM 839 O O . LEU A 1 102 ? -12.351 1.712 11.451 1.00 78.06 102 LEU A O 1
ATOM 843 N N . GLY A 1 103 ? -11.688 3.156 13.045 1.00 72.75 103 GLY A N 1
ATOM 844 C CA . GLY A 1 103 ? -11.420 2.147 14.076 1.00 72.75 103 GLY A CA 1
ATOM 845 C C . GLY A 1 103 ? -10.239 1.226 13.747 1.00 72.75 103 GLY A C 1
ATOM 846 O O . GLY A 1 103 ? -10.207 0.081 14.191 1.00 72.75 103 GLY A O 1
ATOM 847 N N . VAL A 1 104 ? -9.290 1.688 12.928 1.00 74.19 104 VAL A N 1
ATOM 848 C CA . VAL A 1 104 ? -8.130 0.894 12.504 1.00 74.19 104 VAL A CA 1
ATOM 849 C C . VAL A 1 104 ? -6.997 1.072 13.516 1.00 74.19 104 VAL A C 1
ATOM 851 O O . VAL A 1 104 ? -6.474 2.174 13.690 1.00 74.19 104 VAL A O 1
ATOM 854 N N . GLU A 1 105 ? -6.593 -0.023 14.162 1.00 65.88 105 GLU A N 1
ATOM 855 C CA . GLU A 1 105 ? -5.567 -0.051 15.213 1.00 65.88 105 GLU A CA 1
ATOM 856 C C . GLU A 1 105 ? -4.161 0.246 14.644 1.00 65.88 105 GLU A C 1
ATOM 858 O O . GLU A 1 105 ? -3.435 -0.629 14.164 1.00 65.88 105 GLU A O 1
ATOM 863 N N . ILE A 1 106 ? -3.792 1.531 14.614 1.00 67.38 106 ILE A N 1
ATOM 864 C CA . ILE A 1 106 ? -2.499 2.024 14.090 1.00 67.38 106 ILE A CA 1
ATOM 865 C C . ILE A 1 106 ? -1.728 2.836 15.149 1.00 67.38 106 ILE A C 1
ATOM 8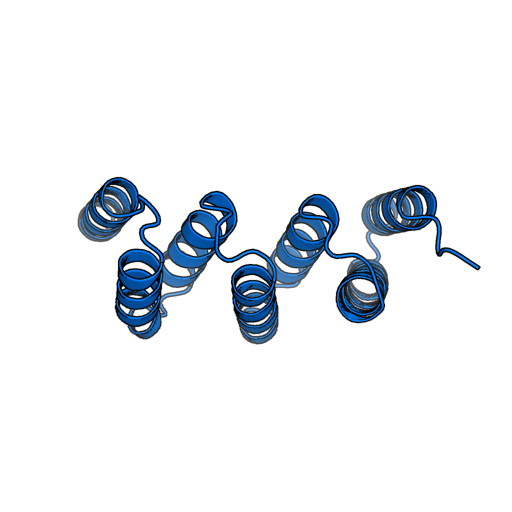67 O O . ILE A 1 106 ? -0.581 3.225 14.924 1.00 67.38 106 ILE A O 1
ATOM 871 N N . GLU A 1 107 ? -2.309 3.056 16.331 1.00 64.56 107 GLU A N 1
ATOM 872 C CA . GLU A 1 107 ? -1.720 3.893 17.387 1.00 64.56 107 GLU A CA 1
ATOM 873 C C . GLU A 1 107 ? -0.343 3.405 17.852 1.00 64.56 107 GLU A C 1
ATOM 875 O O . GLU A 1 107 ? 0.583 4.210 17.952 1.00 64.56 107 GLU A O 1
ATOM 880 N N . GLU A 1 108 ? -0.157 2.096 18.024 1.00 68.69 108 GLU A N 1
ATOM 881 C CA . GLU A 1 108 ? 1.132 1.515 18.422 1.00 68.69 108 GLU A CA 1
ATOM 882 C C . GLU A 1 108 ? 2.232 1.774 17.372 1.00 68.69 108 GLU A C 1
ATOM 884 O O . GLU A 1 108 ? 3.356 2.168 17.692 1.00 68.69 108 GLU A O 1
ATOM 889 N N . PHE A 1 109 ? 1.893 1.659 16.084 1.00 72.50 109 PHE A N 1
ATOM 890 C CA . PHE A 1 109 ? 2.831 1.922 14.989 1.00 72.50 109 PHE A CA 1
ATOM 891 C C . PHE A 1 109 ? 3.174 3.411 14.864 1.00 72.50 109 PHE A C 1
ATOM 893 O O . PHE A 1 109 ? 4.308 3.784 14.566 1.00 72.50 109 PHE A O 1
ATOM 900 N N . SER A 1 110 ? 2.205 4.280 15.134 1.00 67.75 110 SER A N 1
ATOM 901 C CA . SER A 1 110 ? 2.418 5.723 15.183 1.00 67.75 110 SER A CA 1
ATOM 902 C C . SER A 1 110 ? 3.397 6.128 16.294 1.00 67.75 110 SER A C 1
ATOM 904 O O . SER A 1 110 ? 4.289 6.956 16.073 1.00 67.75 110 SER A O 1
ATOM 906 N N . GLN A 1 111 ? 3.259 5.534 17.482 1.00 69.06 111 GLN A N 1
ATOM 907 C CA . GLN A 1 111 ? 4.192 5.751 18.591 1.00 69.06 111 GLN A CA 1
ATOM 908 C C . GLN A 1 111 ? 5.597 5.254 18.231 1.00 69.06 111 GLN A C 1
ATOM 910 O O . GLN A 1 111 ? 6.572 5.978 18.442 1.00 69.06 111 GLN A O 1
ATOM 915 N N . PHE A 1 112 ? 5.698 4.078 17.599 1.00 76.44 112 PHE A N 1
ATOM 916 C CA . PHE A 1 112 ? 6.965 3.554 17.087 1.00 76.44 112 PHE A CA 1
ATOM 917 C C . PHE A 1 112 ? 7.644 4.528 16.113 1.00 76.44 112 PHE A C 1
ATOM 919 O O . PHE A 1 112 ? 8.816 4.851 16.290 1.00 76.44 112 PHE A O 1
ATOM 926 N N . LEU A 1 113 ? 6.911 5.059 15.130 1.00 69.38 113 LEU A N 1
ATOM 927 C CA . LEU A 1 113 ? 7.460 6.015 14.162 1.00 69.38 113 LEU A CA 1
ATOM 928 C C . LEU A 1 113 ? 7.903 7.334 14.807 1.00 69.38 113 LEU A C 1
ATOM 930 O O . LEU A 1 113 ? 8.934 7.886 14.430 1.00 69.38 113 LEU A O 1
ATOM 934 N N . THR A 1 114 ? 7.156 7.819 15.799 1.00 70.31 114 THR A N 1
ATOM 935 C CA . THR A 1 114 ? 7.509 9.038 16.547 1.00 70.31 114 THR A CA 1
ATOM 936 C C . THR A 1 114 ? 8.799 8.845 17.349 1.00 70.31 114 THR A C 1
ATOM 938 O O . THR A 1 114 ? 9.617 9.759 17.459 1.00 70.31 114 THR A O 1
ATOM 941 N N . ASN A 1 115 ? 9.000 7.651 17.908 1.00 71.81 115 ASN A N 1
ATOM 942 C CA . ASN A 1 115 ? 10.232 7.303 18.610 1.00 71.81 115 ASN A CA 1
ATOM 943 C C . ASN A 1 115 ? 11.393 7.117 17.624 1.00 71.81 115 ASN A C 1
ATOM 945 O O . ASN A 1 115 ? 12.492 7.597 17.889 1.00 71.81 115 ASN A O 1
ATOM 949 N N . TYR A 1 116 ? 11.137 6.508 16.462 1.00 68.19 116 TYR A N 1
ATOM 950 C CA . TYR A 1 116 ? 12.123 6.350 15.394 1.00 68.19 116 TYR A CA 1
ATOM 951 C C . TYR A 1 116 ? 12.644 7.704 14.893 1.00 68.19 116 TYR A C 1
ATOM 953 O O . TYR A 1 116 ? 13.853 7.905 14.839 1.00 68.19 116 TYR A O 1
ATOM 961 N N . SER A 1 117 ? 11.758 8.670 14.618 1.00 63.94 117 SER A N 1
ATOM 962 C CA . SER A 1 117 ? 12.174 10.009 14.171 1.00 63.94 117 SER A CA 1
ATOM 963 C C . SER A 1 117 ? 12.990 10.772 15.219 1.00 63.94 117 SER A C 1
ATOM 965 O O . SER A 1 117 ? 13.845 11.573 14.860 1.00 63.94 117 SER A O 1
ATOM 967 N N . LYS A 1 118 ? 12.724 10.540 16.514 1.00 60.78 118 LYS A N 1
ATOM 968 C CA . LYS A 1 118 ? 13.469 11.157 17.627 1.00 60.78 118 LYS A CA 1
ATOM 969 C C . LYS A 1 118 ? 14.834 10.510 17.865 1.00 60.78 118 LYS A C 1
ATOM 971 O O . LYS A 1 118 ? 15.715 11.182 18.377 1.00 60.78 118 LYS A O 1
ATOM 976 N N . ALA A 1 119 ? 14.997 9.231 17.529 1.00 59.16 119 ALA A N 1
ATOM 977 C CA . ALA A 1 119 ? 16.254 8.501 17.695 1.00 59.16 119 ALA A CA 1
ATOM 978 C C . ALA A 1 119 ? 17.263 8.758 16.558 1.00 59.16 119 ALA A C 1
ATOM 980 O O . ALA A 1 119 ? 18.440 8.450 16.709 1.00 59.16 119 ALA A O 1
ATOM 981 N N . SER A 1 120 ? 16.808 9.292 15.420 1.00 54.84 120 SER A N 1
ATOM 982 C CA . SER A 1 120 ? 17.642 9.632 14.258 1.00 54.84 120 SER A CA 1
ATOM 983 C C . SER A 1 120 ? 18.107 11.099 14.209 1.00 54.84 120 SER A C 1
ATOM 985 O O . SER A 1 120 ? 18.631 11.523 13.180 1.00 54.84 120 SER A O 1
ATOM 987 N N . SER A 1 121 ? 17.874 11.888 15.266 1.00 48.25 121 SER A N 1
ATOM 988 C CA . SER A 1 121 ? 18.392 13.258 15.466 1.00 48.25 121 SER A CA 1
ATOM 989 C C . SER A 1 121 ? 19.388 13.281 16.614 1.00 48.25 121 SER A C 1
ATOM 991 O O . SER A 1 121 ? 20.345 14.076 16.517 1.00 48.25 121 SER A O 1
#

Radius of gyration: 15.56 Å; Cα contacts (8 Å, |Δi|>4): 85; chains: 1; bounding box: 33×31×40 Å

Sequence (121 aa):
MPLNVELLLRVCQEVIQRENFYQAKSLCTTAVIEKLANPALWKMAISLSLKLENIAETRRLFHKAVQFHPYHVTFWKDFLLFEVTHGSCTMVPRIQKRCQELGVEIEEFSQFLTNYSKASS

pLDDT: mean 73.97, std 8.37, range [36.97, 84.19]

Solvent-accessible surface area (backbone atoms only — not comparable to full-atom values): 6999 Å² total; per-residue (Å²): 132,82,78,57,63,66,58,54,53,50,51,40,51,52,30,51,76,67,68,38,55,69,60,28,36,52,52,38,52,50,46,57,71,72,79,49,94,45,69,69,57,54,52,50,37,44,54,44,27,55,75,66,69,38,61,74,58,32,52,53,49,46,56,49,50,43,69,77,40,73,86,46,62,65,60,56,51,54,45,49,51,49,30,63,76,70,69,44,64,81,51,49,62,59,49,52,52,53,32,58,76,68,70,48,94,47,66,71,60,50,53,50,51,56,50,51,62,62,73,77,110

InterPro domains:
  IPR011990 Tetratricopeptide-like helical domain superfamily [G3DSA:1.25.40.10] (1-120)
  IPR011990 Tetratricopeptide-like helical domain superfamily [SSF48452] (22-116)